Protein AF-A0A9E2GF64-F1 (afdb_monomer)

Radius of gyration: 17.97 Å; Cα contacts (8 Å, |Δi|>4): 82; chains: 1; bounding box: 42×32×41 Å

pLDDT: mean 90.98, std 5.89, range [68.94, 98.38]

Secondary structure (DSSP, 8-state):
-HHHHHHHHHTTHHHHHHHHHHHHHHHHHHHHHHHHHHTTT-----GGGSHHHHHHHHHS-HHHH---TT-SS--HHHHHHHHHTT--HHHHTPPP--HHHHSSHHHHHHHHHHHTT-SSHHHHHHTT---

Foldseek 3Di:
DVQLVCCVPPNPVSVLVVLVVVLVVVVVVVVVVCVVCVVVVHDDDDPCNDPVNSVVVSPPDVCCQAVHSVDQQGHNVVLVVCVVVPNPNCVSRDGDDDPCVVVVVLVVLQVQCVVVVHPGSVSCVVVVNDD

Sequence (131 aa):
DKTRLILHEQGRGGLDGLNGEIIDHAQAAEKTFTELATGLEIEKINPFMGAAFIDFAREIPTELKVIDEHDRVRKHILREAAIEIGVPEPAARRPKKAIQYSTKIDRVIKKMARAVKARDRGSYLKAGGRF

Mean predicted aligned error: 4.83 Å

Structure (mmCIF, N/CA/C/O backbone):
data_AF-A0A9E2GF64-F1
#
_entry.id   AF-A0A9E2GF64-F1
#
loop_
_atom_site.group_PDB
_atom_site.id
_atom_site.type_symbol
_atom_site.label_atom_id
_atom_site.label_alt_id
_atom_site.label_comp_id
_atom_site.label_asym_id
_atom_site.label_entity_id
_atom_site.label_seq_id
_atom_site.pdbx_PDB_ins_code
_atom_site.Cartn_x
_atom_site.Cartn_y
_atom_site.Cartn_z
_atom_site.occupancy
_atom_site.B_iso_or_equiv
_atom_site.auth_seq_id
_atom_site.auth_comp_id
_atom_site.auth_asym_id
_atom_site.auth_atom_id
_atom_site.pdbx_PDB_model_num
ATOM 1 N N . ASP A 1 1 ? 4.132 -12.524 5.244 1.00 75.06 1 ASP A N 1
ATOM 2 C CA . ASP A 1 1 ? 4.680 -11.287 4.638 1.00 75.06 1 ASP A CA 1
ATOM 3 C C . ASP A 1 1 ? 5.379 -10.497 5.755 1.00 75.06 1 ASP A C 1
ATOM 5 O O . ASP A 1 1 ? 5.374 -10.994 6.877 1.00 75.06 1 ASP A O 1
ATOM 9 N N . LYS A 1 2 ? 6.022 -9.345 5.481 1.00 81.38 2 LYS A N 1
ATOM 10 C CA . LYS A 1 2 ? 6.826 -8.596 6.484 1.00 81.38 2 LYS A CA 1
ATOM 11 C C . LYS A 1 2 ? 6.021 -8.282 7.760 1.00 81.38 2 LYS A C 1
ATOM 13 O O . LYS A 1 2 ? 6.535 -8.456 8.852 1.00 81.38 2 LYS A O 1
ATOM 18 N N . THR A 1 3 ? 4.740 -7.927 7.622 1.00 82.06 3 THR A N 1
ATOM 19 C CA . THR A 1 3 ? 3.821 -7.657 8.745 1.00 82.06 3 THR A CA 1
ATOM 20 C C . THR A 1 3 ? 3.649 -8.866 9.663 1.00 82.06 3 THR A C 1
ATOM 22 O O . THR A 1 3 ? 3.790 -8.737 10.871 1.00 82.06 3 THR A O 1
ATOM 25 N N . ARG A 1 4 ? 3.377 -10.052 9.105 1.00 82.81 4 ARG A N 1
ATOM 26 C CA . ARG A 1 4 ? 3.230 -11.272 9.912 1.00 82.81 4 ARG A CA 1
ATOM 27 C C . ARG A 1 4 ? 4.527 -11.704 10.592 1.00 82.81 4 ARG A C 1
ATOM 29 O O . ARG A 1 4 ? 4.476 -12.193 11.708 1.00 82.81 4 ARG A O 1
ATOM 36 N N . LEU A 1 5 ? 5.659 -11.549 9.901 1.00 84.69 5 LEU A N 1
ATOM 37 C CA . LEU A 1 5 ? 6.973 -11.878 10.457 1.00 84.69 5 LEU A CA 1
ATOM 38 C C . LEU A 1 5 ? 7.259 -11.008 11.686 1.00 84.69 5 LEU A C 1
ATOM 40 O O . LEU A 1 5 ? 7.593 -11.527 12.739 1.00 84.69 5 LEU A O 1
ATOM 44 N N . ILE A 1 6 ? 7.027 -9.700 11.564 1.00 85.44 6 ILE A N 1
ATOM 45 C CA . ILE A 1 6 ? 7.209 -8.746 12.662 1.00 85.44 6 ILE A CA 1
ATOM 46 C C . ILE A 1 6 ? 6.256 -9.041 13.818 1.00 85.44 6 ILE A C 1
ATOM 48 O O . ILE A 1 6 ? 6.685 -9.015 14.962 1.00 85.44 6 ILE A O 1
ATOM 52 N N . LEU A 1 7 ? 4.992 -9.366 13.537 1.00 85.06 7 LEU A N 1
ATOM 53 C CA . LEU A 1 7 ? 4.037 -9.690 14.596 1.00 85.06 7 LEU A CA 1
ATOM 54 C C . LEU A 1 7 ? 4.449 -10.946 15.385 1.00 85.06 7 LEU A C 1
ATOM 56 O O . LEU A 1 7 ? 4.297 -10.961 16.601 1.00 85.06 7 LEU A O 1
ATOM 60 N N . HIS A 1 8 ? 5.013 -11.949 14.709 1.00 86.56 8 HIS A N 1
ATOM 61 C CA . HIS A 1 8 ? 5.544 -13.158 15.342 1.00 86.56 8 HIS A CA 1
ATOM 62 C C . HIS A 1 8 ? 6.854 -12.895 16.114 1.00 86.56 8 HIS A C 1
ATOM 64 O O . HIS A 1 8 ? 7.032 -13.384 17.223 1.00 86.56 8 HIS A O 1
ATOM 70 N N . GLU A 1 9 ? 7.793 -12.130 15.546 1.00 88.38 9 GLU A N 1
ATOM 71 C CA . GLU A 1 9 ? 9.137 -11.930 16.121 1.00 88.38 9 GLU A CA 1
ATOM 72 C C . GLU A 1 9 ? 9.211 -10.818 17.177 1.00 88.38 9 GLU A C 1
ATOM 74 O O . GLU A 1 9 ? 9.992 -10.907 18.120 1.00 88.38 9 GLU A O 1
ATOM 79 N N . GLN A 1 10 ? 8.441 -9.746 16.999 1.00 84.88 10 GLN A N 1
ATOM 80 C CA . GLN A 1 10 ? 8.554 -8.491 17.757 1.00 84.88 10 GLN A CA 1
ATOM 81 C C . GLN A 1 10 ? 7.231 -8.087 18.419 1.00 84.88 10 GLN A C 1
ATOM 83 O O . GLN A 1 10 ? 7.139 -7.034 19.055 1.00 84.88 10 GLN A O 1
ATOM 88 N N . GLY A 1 11 ? 6.182 -8.897 18.256 1.00 83.06 11 GLY A N 1
ATOM 89 C CA . GLY A 1 11 ? 4.849 -8.571 18.735 1.00 83.06 11 GLY A CA 1
ATOM 90 C C . GLY A 1 11 ? 4.286 -7.306 18.083 1.00 83.06 11 GLY A C 1
ATOM 91 O O . GLY A 1 11 ? 4.669 -6.889 16.988 1.00 83.06 11 GLY A O 1
ATOM 92 N N . ARG A 1 12 ? 3.336 -6.676 18.775 1.00 78.19 12 ARG A N 1
ATOM 93 C CA . ARG A 1 12 ? 2.604 -5.512 18.255 1.00 78.19 12 ARG A CA 1
ATOM 94 C C . ARG A 1 12 ? 3.462 -4.246 18.191 1.00 78.19 12 ARG A C 1
ATOM 96 O O . ARG A 1 12 ? 3.340 -3.508 17.223 1.00 78.19 12 ARG A O 1
ATOM 103 N N . GLY A 1 13 ? 4.379 -4.042 19.142 1.00 77.25 13 GLY A N 1
ATOM 104 C CA . GLY A 1 13 ? 5.263 -2.867 19.163 1.00 77.25 13 GLY A CA 1
ATOM 105 C C . GLY A 1 13 ? 6.199 -2.773 17.949 1.00 77.25 13 GLY A C 1
ATOM 106 O O . GLY A 1 13 ? 6.503 -1.677 17.485 1.00 77.25 13 GLY A O 1
ATOM 107 N N . GLY A 1 14 ? 6.590 -3.908 17.354 1.00 79.75 14 GLY A N 1
ATOM 108 C CA . GLY A 1 14 ? 7.362 -3.916 16.105 1.00 79.75 14 GLY A CA 1
ATOM 109 C C . GLY A 1 14 ? 6.583 -3.394 14.888 1.00 79.75 14 GLY A C 1
ATOM 110 O O . GLY A 1 14 ? 7.179 -2.933 13.912 1.00 79.75 14 GLY A O 1
ATOM 111 N N . LEU A 1 15 ? 5.245 -3.432 14.926 1.00 78.69 15 LEU A N 1
ATOM 112 C CA . LEU A 1 15 ? 4.405 -2.928 13.835 1.00 78.69 15 LEU A CA 1
ATOM 113 C C . LEU A 1 15 ? 4.372 -1.397 13.782 1.00 78.69 15 LEU A C 1
ATOM 115 O O . LEU A 1 15 ? 4.229 -0.841 12.692 1.00 78.69 15 LEU A O 1
ATOM 119 N N . ASP A 1 16 ? 4.569 -0.720 14.912 1.00 75.31 16 ASP A N 1
ATOM 120 C CA . ASP A 1 16 ? 4.566 0.743 14.969 1.00 75.31 16 ASP A CA 1
ATOM 121 C C . ASP A 1 16 ? 5.806 1.333 14.287 1.00 75.31 16 ASP A C 1
ATOM 123 O O . ASP A 1 16 ? 5.684 2.245 13.468 1.00 75.31 16 ASP A O 1
ATOM 127 N N . GLY A 1 17 ? 6.985 0.740 14.510 1.00 73.81 17 GLY A N 1
ATOM 128 C CA . GLY A 1 17 ? 8.215 1.119 13.802 1.00 73.81 17 GLY A CA 1
ATOM 129 C C . GLY A 1 17 ? 8.126 0.887 12.288 1.00 73.81 17 GLY A C 1
ATOM 130 O O . GLY A 1 17 ? 8.566 1.717 11.493 1.00 73.81 17 GLY A O 1
ATOM 131 N N . LEU A 1 18 ? 7.467 -0.199 11.869 1.00 77.94 18 LEU A N 1
ATOM 132 C CA . LEU A 1 18 ? 7.225 -0.489 10.455 1.00 77.94 18 LEU A CA 1
ATOM 133 C C . LEU A 1 18 ? 6.320 0.558 9.782 1.00 77.94 18 LEU A C 1
ATOM 135 O O . LEU A 1 18 ? 6.484 0.829 8.590 1.00 77.94 18 LEU A O 1
ATOM 139 N N . ASN A 1 19 ? 5.356 1.131 10.510 1.00 78.94 19 ASN A N 1
ATOM 140 C CA . ASN A 1 19 ? 4.416 2.097 9.942 1.00 78.94 19 ASN A CA 1
ATOM 141 C C . ASN A 1 19 ? 5.134 3.352 9.426 1.00 78.94 19 ASN A C 1
ATOM 143 O O . ASN A 1 19 ? 4.770 3.836 8.357 1.00 78.94 19 ASN A O 1
ATOM 147 N N . GLY A 1 20 ? 6.169 3.835 10.124 1.00 80.25 20 GLY A N 1
ATOM 148 C CA . GLY A 1 20 ? 6.991 4.964 9.671 1.00 80.25 20 GLY A CA 1
ATOM 149 C C . GLY A 1 20 ? 7.658 4.686 8.323 1.00 80.25 20 GLY A C 1
ATOM 150 O O . GLY A 1 20 ? 7.368 5.364 7.341 1.00 80.25 20 GLY A O 1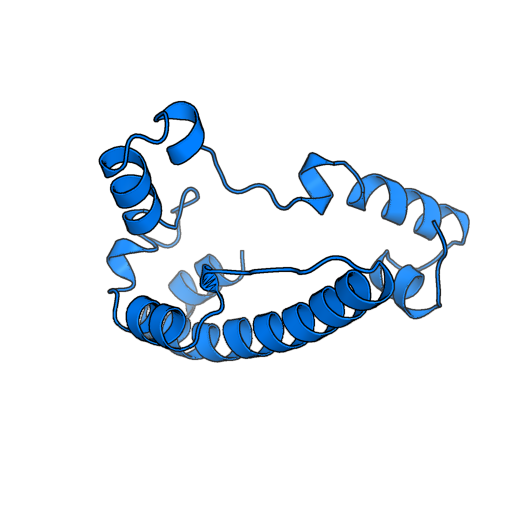
ATOM 151 N N . GLU A 1 21 ? 8.441 3.603 8.239 1.00 84.62 21 GLU A N 1
ATOM 152 C CA . GLU A 1 21 ? 9.126 3.197 6.999 1.00 84.62 21 GLU A CA 1
ATOM 153 C C . GLU A 1 21 ? 8.160 3.019 5.817 1.00 84.62 21 GLU A C 1
ATOM 155 O O . GLU A 1 21 ? 8.470 3.365 4.673 1.00 84.62 21 GLU A O 1
ATOM 160 N N . ILE A 1 22 ? 6.982 2.437 6.075 1.00 86.19 22 ILE A N 1
ATOM 161 C CA . ILE A 1 22 ? 5.960 2.220 5.047 1.00 86.19 22 ILE A CA 1
ATOM 162 C C . ILE A 1 22 ? 5.416 3.550 4.530 1.00 86.19 22 ILE A C 1
ATOM 164 O O . ILE A 1 22 ? 5.207 3.675 3.322 1.00 86.19 22 ILE A O 1
ATOM 168 N N . ILE A 1 23 ? 5.163 4.511 5.420 1.00 88.00 23 ILE A N 1
ATOM 169 C CA . ILE A 1 23 ? 4.635 5.829 5.056 1.00 88.00 23 ILE A CA 1
ATOM 170 C C . ILE A 1 23 ? 5.681 6.593 4.246 1.00 88.00 23 ILE A C 1
ATOM 172 O O . ILE A 1 23 ? 5.345 7.071 3.165 1.00 88.00 23 ILE A O 1
ATOM 176 N N . ASP A 1 24 ? 6.940 6.614 4.677 1.00 89.25 24 ASP A N 1
ATOM 177 C CA . ASP A 1 24 ? 8.015 7.312 3.962 1.00 89.25 24 ASP A CA 1
ATOM 178 C C . ASP A 1 24 ? 8.191 6.757 2.542 1.00 89.25 24 ASP A C 1
ATOM 180 O O . ASP A 1 24 ? 8.219 7.495 1.551 1.00 89.25 24 ASP A O 1
ATOM 184 N N . HIS A 1 25 ? 8.220 5.427 2.411 1.00 89.38 25 HIS A N 1
ATOM 185 C CA . HIS A 1 25 ? 8.284 4.777 1.105 1.00 89.38 25 HIS A CA 1
ATOM 186 C C . HIS A 1 25 ? 7.034 5.067 0.255 1.00 89.38 25 HIS A C 1
ATOM 188 O O . HIS A 1 25 ? 7.133 5.239 -0.963 1.00 89.38 25 HIS A O 1
ATOM 194 N N . ALA A 1 26 ? 5.845 5.100 0.863 1.00 90.38 26 ALA A N 1
ATOM 195 C CA . ALA A 1 26 ? 4.608 5.422 0.160 1.00 90.38 26 ALA A CA 1
ATOM 196 C C . ALA A 1 26 ? 4.596 6.872 -0.342 1.00 90.38 26 ALA A C 1
ATOM 198 O O . ALA A 1 26 ? 4.211 7.094 -1.486 1.00 90.38 26 ALA A O 1
ATOM 199 N N . GLN A 1 27 ? 5.071 7.832 0.454 1.00 90.81 27 GLN A N 1
ATOM 200 C CA . GLN A 1 27 ? 5.178 9.242 0.071 1.00 90.81 27 GLN A CA 1
ATOM 201 C C . GLN A 1 27 ? 6.188 9.458 -1.061 1.00 90.81 27 GLN A C 1
ATOM 203 O O . GLN A 1 27 ? 5.899 10.180 -2.016 1.00 90.81 27 GLN A O 1
ATOM 208 N N . ALA A 1 28 ? 7.340 8.784 -1.008 1.00 91.19 28 ALA A N 1
ATOM 209 C CA . ALA A 1 28 ? 8.312 8.825 -2.097 1.00 91.19 28 ALA A CA 1
ATOM 210 C C . ALA A 1 28 ? 7.710 8.296 -3.413 1.00 91.19 28 ALA A C 1
ATOM 212 O O . ALA A 1 28 ? 7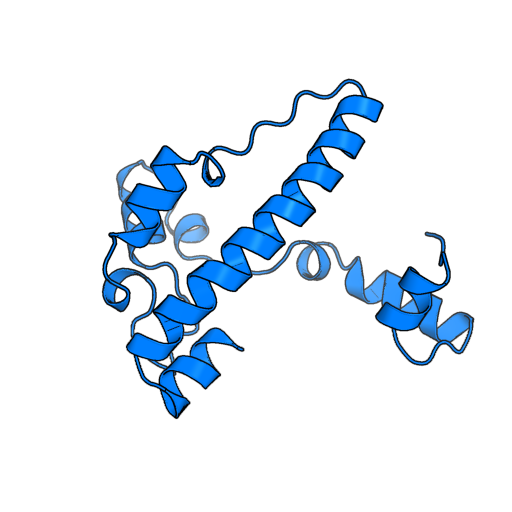.841 8.932 -4.458 1.00 91.19 28 ALA A O 1
ATOM 213 N N . ALA A 1 29 ? 6.993 7.167 -3.359 1.00 90.56 29 ALA A N 1
ATOM 214 C CA . ALA A 1 29 ? 6.310 6.613 -4.527 1.00 90.56 29 ALA A CA 1
ATOM 215 C C . ALA A 1 29 ? 5.173 7.522 -5.030 1.00 90.56 29 ALA A C 1
ATOM 217 O O . ALA A 1 29 ? 5.008 7.697 -6.237 1.00 90.56 29 ALA A O 1
ATOM 218 N N . GLU A 1 30 ? 4.406 8.117 -4.116 1.00 93.25 30 GLU A N 1
ATOM 219 C CA . GLU A 1 30 ? 3.318 9.049 -4.415 1.00 93.25 30 GLU A CA 1
ATOM 220 C C . GLU A 1 30 ? 3.821 10.261 -5.204 1.00 93.25 30 GLU A C 1
ATOM 222 O O . GLU A 1 30 ? 3.200 10.625 -6.202 1.00 93.25 30 GLU A O 1
ATOM 227 N N . LYS A 1 31 ? 4.976 10.825 -4.822 1.00 91.62 31 LYS A N 1
ATOM 228 C CA . LYS A 1 31 ? 5.626 11.917 -5.558 1.00 91.62 31 LYS A CA 1
ATOM 229 C C . LYS A 1 31 ? 5.908 11.522 -7.008 1.00 91.62 31 LYS A C 1
ATOM 231 O O . LYS A 1 31 ? 5.469 12.217 -7.920 1.00 91.62 31 LYS A O 1
ATOM 236 N N . THR A 1 32 ? 6.555 10.376 -7.227 1.00 92.62 32 THR A N 1
ATOM 237 C CA . THR A 1 32 ? 6.851 9.876 -8.579 1.00 92.62 32 THR A CA 1
ATOM 238 C C . THR A 1 32 ? 5.579 9.639 -9.399 1.00 92.62 32 THR A C 1
ATOM 240 O O . THR A 1 32 ? 5.532 9.973 -10.581 1.00 92.62 32 THR A O 1
ATOM 243 N N . PHE A 1 33 ? 4.522 9.079 -8.802 1.00 93.38 33 PHE A N 1
ATOM 244 C CA . PHE A 1 33 ? 3.260 8.861 -9.516 1.00 93.38 33 PHE A CA 1
ATOM 245 C C . PHE A 1 33 ? 2.533 10.159 -9.855 1.00 93.38 33 PHE A C 1
ATOM 247 O O . PHE A 1 33 ? 1.897 10.233 -10.904 1.00 93.38 33 PHE A O 1
ATOM 254 N N . THR A 1 34 ? 2.613 11.166 -8.989 1.00 94.75 34 THR A N 1
ATOM 255 C CA . THR A 1 34 ? 2.054 12.490 -9.266 1.00 94.75 34 THR A CA 1
ATOM 256 C C . THR A 1 34 ? 2.815 13.177 -10.395 1.00 94.75 34 THR A C 1
ATOM 258 O O . THR A 1 34 ? 2.174 13.639 -11.327 1.00 94.75 34 THR A O 1
ATOM 261 N N . GLU A 1 35 ? 4.151 13.153 -10.393 1.00 94.88 35 GLU A N 1
ATOM 262 C CA . GLU A 1 35 ? 4.967 13.693 -11.495 1.00 94.88 35 GLU A CA 1
ATOM 263 C C . GLU A 1 35 ? 4.612 13.042 -12.844 1.00 94.88 35 GLU A C 1
ATOM 265 O O . GLU A 1 35 ? 4.426 13.738 -13.843 1.00 94.88 35 GLU A O 1
ATOM 270 N N . LEU A 1 36 ? 4.441 11.714 -12.865 1.00 95.75 36 LEU A N 1
ATOM 271 C CA . LEU A 1 36 ? 3.993 10.982 -14.054 1.00 95.75 36 LEU A CA 1
ATOM 272 C C . LEU A 1 36 ? 2.588 11.399 -14.508 1.00 95.75 36 LEU A C 1
ATOM 274 O O . LEU A 1 36 ? 2.369 11.579 -15.702 1.00 95.75 36 LEU A O 1
ATOM 278 N N . ALA A 1 37 ? 1.638 11.541 -13.580 1.00 96.75 37 ALA A N 1
ATOM 279 C CA . ALA A 1 37 ? 0.273 11.954 -13.902 1.00 96.75 37 ALA A CA 1
ATOM 280 C C . ALA A 1 37 ? 0.227 13.392 -14.439 1.00 96.75 37 ALA A C 1
ATOM 282 O O . ALA A 1 37 ? -0.407 13.638 -15.461 1.00 96.75 37 ALA A O 1
ATOM 283 N N . THR A 1 38 ? 0.969 14.315 -13.820 1.00 96.06 38 THR A N 1
ATOM 284 C CA . THR A 1 38 ? 1.097 15.703 -14.281 1.00 96.06 38 THR A CA 1
ATOM 285 C C . THR A 1 38 ? 1.702 15.778 -15.679 1.00 96.06 38 THR A C 1
ATOM 287 O O . THR A 1 38 ? 1.205 16.529 -16.511 1.00 96.06 38 THR A O 1
ATOM 290 N N . GLY A 1 39 ? 2.719 14.961 -15.978 1.00 97.00 39 GLY A N 1
ATOM 291 C CA . GLY A 1 39 ? 3.286 14.861 -17.327 1.00 97.00 39 GLY A CA 1
ATOM 292 C C . GLY A 1 39 ? 2.308 14.334 -18.387 1.00 97.00 39 GLY A C 1
ATOM 293 O O . GLY A 1 39 ? 2.560 14.494 -19.576 1.00 97.00 39 GLY A O 1
ATOM 294 N N . LEU A 1 40 ? 1.199 13.723 -17.963 1.00 97.69 40 LEU A N 1
ATOM 295 C CA . LEU A 1 40 ? 0.093 13.273 -18.810 1.00 97.69 40 LEU A CA 1
ATOM 296 C C . LEU A 1 40 ? -1.126 14.209 -18.742 1.00 97.69 40 LEU A C 1
ATOM 298 O O . LEU A 1 40 ? -2.193 13.824 -19.207 1.00 97.69 40 LEU A O 1
ATOM 302 N N . GLU A 1 41 ? -0.987 15.397 -18.142 1.00 97.44 41 GLU A N 1
ATOM 303 C CA . GLU A 1 41 ? -2.076 16.365 -17.927 1.00 97.44 41 GLU A CA 1
ATOM 304 C C . GLU A 1 41 ? -3.249 15.795 -17.102 1.00 97.44 41 GLU A C 1
ATOM 306 O O . GLU A 1 41 ? -4.396 16.218 -17.225 1.00 97.44 41 GLU A O 1
ATOM 311 N N . ILE A 1 42 ? -2.961 14.826 -16.226 1.00 97.50 42 ILE A N 1
ATOM 312 C CA . ILE A 1 42 ? -3.936 14.197 -15.333 1.00 97.50 42 ILE A CA 1
ATOM 313 C C . ILE A 1 42 ? -3.728 14.704 -13.908 1.00 97.50 42 ILE A C 1
ATOM 315 O O . ILE A 1 42 ? -2.654 14.554 -13.319 1.00 97.50 42 ILE A O 1
ATOM 319 N N . GLU A 1 43 ? -4.797 15.221 -13.306 1.00 94.19 4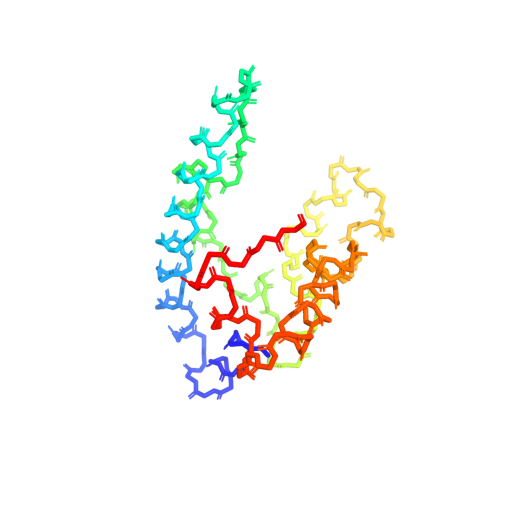3 GLU A N 1
ATOM 320 C CA . GLU A 1 43 ? -4.834 15.480 -11.871 1.00 94.19 43 GLU A CA 1
ATOM 321 C C . GLU A 1 43 ? -5.056 14.167 -11.105 1.00 94.19 43 GLU A C 1
ATOM 323 O O . GLU A 1 43 ? -6.078 13.492 -11.253 1.00 94.19 43 GLU A O 1
ATOM 328 N N . LYS A 1 44 ? -4.085 13.788 -10.269 1.00 93.75 44 LYS A N 1
ATOM 329 C CA . LYS A 1 44 ? -4.160 12.581 -9.441 1.00 93.75 44 LYS A CA 1
ATOM 330 C C . LYS A 1 44 ? -4.447 12.941 -7.989 1.00 93.75 44 LYS A C 1
ATOM 332 O O . LYS A 1 44 ? -3.601 13.521 -7.316 1.00 93.75 44 LYS A O 1
ATOM 337 N N . ILE A 1 45 ? -5.573 12.457 -7.474 1.00 92.50 45 ILE A N 1
ATOM 338 C CA . ILE A 1 45 ? -5.954 12.592 -6.064 1.00 92.50 45 ILE A CA 1
ATOM 339 C C . ILE A 1 45 ? -5.804 11.234 -5.368 1.00 92.50 45 ILE A C 1
ATOM 341 O O . ILE A 1 45 ? -6.296 10.217 -5.858 1.00 92.50 45 ILE A O 1
ATOM 345 N N . ASN A 1 46 ? -5.136 11.207 -4.212 1.00 93.56 46 ASN A N 1
ATOM 346 C CA . ASN A 1 46 ? -4.994 10.012 -3.377 1.00 93.56 46 ASN A CA 1
ATOM 347 C C . ASN A 1 46 ? -5.513 10.291 -1.954 1.00 93.56 46 ASN A C 1
ATOM 349 O O . ASN A 1 46 ? -4.740 10.715 -1.092 1.00 93.56 46 ASN A O 1
ATOM 353 N N . PRO A 1 47 ? -6.811 10.048 -1.683 1.00 92.88 47 PRO A N 1
ATOM 354 C CA . PRO A 1 47 ? -7.437 10.415 -0.409 1.00 92.88 47 PRO A CA 1
ATOM 355 C C . PRO A 1 47 ? -6.761 9.791 0.818 1.00 92.88 47 PRO A C 1
ATOM 357 O O . PRO A 1 47 ? -6.685 10.408 1.875 1.00 92.88 47 PRO A O 1
ATOM 360 N N . PHE A 1 48 ? -6.213 8.583 0.670 1.00 92.75 48 PHE A N 1
ATOM 361 C CA . PHE A 1 48 ? -5.569 7.855 1.763 1.00 92.75 48 PHE A CA 1
ATOM 362 C C . PHE A 1 48 ? -4.167 8.382 2.115 1.00 92.75 48 PHE A C 1
ATOM 364 O O . PHE A 1 48 ? -3.595 7.922 3.099 1.00 92.75 48 PHE A O 1
ATOM 371 N N . MET A 1 49 ? -3.596 9.294 1.315 1.00 92.31 49 MET A N 1
ATOM 372 C CA . MET A 1 49 ? -2.267 9.888 1.538 1.00 92.31 49 MET A CA 1
ATOM 373 C C . MET A 1 49 ? -2.320 11.302 2.132 1.00 92.31 49 MET A C 1
ATOM 375 O O . MET A 1 49 ? -1.275 11.918 2.333 1.00 92.31 49 MET A O 1
ATOM 379 N N . GLY A 1 50 ? -3.510 11.825 2.443 1.00 92.81 50 GLY A N 1
ATOM 380 C CA . GLY A 1 50 ? -3.634 13.095 3.158 1.00 92.81 50 GLY A CA 1
ATOM 381 C C . GLY A 1 50 ? -3.064 12.996 4.576 1.00 92.81 50 GLY A C 1
ATOM 382 O O . GLY A 1 50 ? -3.330 12.019 5.272 1.00 92.81 50 GLY A O 1
ATOM 383 N N . ALA A 1 51 ? -2.323 14.016 5.024 1.00 92.06 51 ALA A N 1
ATOM 384 C CA . ALA A 1 51 ? -1.677 14.027 6.343 1.00 92.06 51 ALA A CA 1
ATOM 385 C C . ALA A 1 51 ? -2.669 13.749 7.486 1.00 92.06 51 ALA A C 1
ATOM 387 O O . ALA A 1 51 ? -2.455 12.832 8.270 1.00 92.06 51 ALA A O 1
ATOM 388 N N . ALA A 1 52 ? -3.817 14.437 7.489 1.00 94.94 52 ALA A N 1
ATOM 389 C CA . ALA A 1 52 ? -4.869 14.227 8.485 1.00 94.94 52 ALA A CA 1
ATOM 390 C C . ALA A 1 52 ? -5.398 12.781 8.503 1.00 94.94 52 ALA A C 1
ATOM 392 O O . ALA A 1 52 ? -5.653 12.223 9.567 1.00 94.94 52 ALA A O 1
ATOM 393 N N . PHE A 1 53 ? -5.536 12.150 7.331 1.00 94.44 53 PHE A N 1
ATOM 394 C CA . PHE A 1 53 ? -5.955 10.753 7.256 1.00 94.44 53 PHE A CA 1
ATOM 395 C C . PHE A 1 53 ? -4.856 9.808 7.751 1.00 94.44 53 PHE A C 1
ATOM 3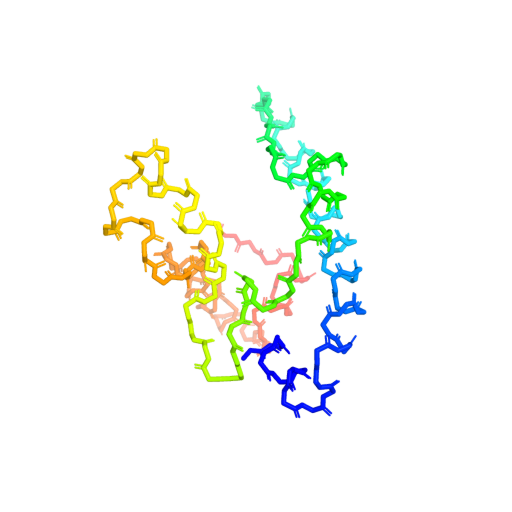97 O O . PHE A 1 53 ? -5.159 8.830 8.427 1.00 94.44 53 PHE A O 1
ATOM 404 N N . ILE A 1 54 ? -3.591 10.079 7.420 1.00 92.75 54 ILE A N 1
ATOM 405 C CA . ILE A 1 54 ? -2.452 9.286 7.892 1.00 92.75 54 ILE A CA 1
ATOM 406 C C . ILE A 1 54 ? -2.373 9.329 9.420 1.00 92.75 54 ILE A C 1
ATOM 408 O O . ILE A 1 54 ? -2.204 8.278 10.037 1.00 92.75 54 ILE A O 1
ATOM 412 N N . ASP A 1 55 ? -2.527 10.507 10.020 1.00 93.19 55 ASP A N 1
ATOM 413 C CA . ASP A 1 55 ? -2.471 10.679 11.472 1.00 93.19 55 ASP A CA 1
ATOM 414 C C . ASP A 1 55 ? -3.637 9.963 12.158 1.00 93.19 55 ASP A C 1
ATOM 416 O O . ASP A 1 55 ? -3.408 9.114 13.018 1.00 93.19 55 ASP A O 1
ATOM 420 N N . PHE A 1 56 ? -4.864 10.147 11.662 1.00 94.56 56 PHE A N 1
ATOM 421 C CA . PHE A 1 56 ? -6.015 9.358 12.109 1.00 94.56 56 PHE A CA 1
ATOM 422 C C . PHE A 1 56 ? -5.770 7.845 11.974 1.00 94.56 56 PHE A C 1
ATOM 424 O O . PHE A 1 56 ? -6.006 7.063 12.895 1.00 94.56 56 PHE A O 1
ATOM 431 N N . ALA A 1 57 ? -5.251 7.398 10.829 1.00 92.25 57 ALA A N 1
ATOM 432 C CA . ALA A 1 57 ? -4.994 5.987 10.586 1.00 92.25 57 ALA A CA 1
ATOM 433 C C . ALA A 1 57 ? -3.909 5.419 11.512 1.00 92.25 57 ALA A C 1
ATOM 435 O O . ALA A 1 57 ? -3.933 4.214 11.769 1.00 92.25 57 ALA A O 1
ATOM 436 N N . ARG A 1 58 ? -2.968 6.233 12.013 1.00 89.19 58 ARG A N 1
ATOM 437 C CA . ARG A 1 58 ? -1.966 5.824 13.013 1.00 89.19 58 ARG A CA 1
ATOM 438 C C . ARG A 1 58 ? -2.598 5.580 14.379 1.00 89.19 58 ARG A C 1
ATOM 440 O O . ARG A 1 58 ? -2.241 4.590 15.007 1.00 89.19 58 ARG A O 1
ATOM 447 N N . GLU A 1 59 ? -3.562 6.402 14.780 1.00 91.75 59 GLU A N 1
ATOM 448 C CA . GLU A 1 59 ? -4.256 6.296 16.073 1.00 91.75 59 GLU A CA 1
ATOM 449 C C . GLU A 1 59 ? -5.131 5.040 16.195 1.00 91.75 59 GLU A C 1
ATOM 451 O O . GLU A 1 59 ? -5.367 4.547 17.296 1.00 91.75 59 GLU A O 1
ATOM 456 N N . ILE A 1 60 ? -5.593 4.482 15.071 1.00 92.12 60 ILE A N 1
ATOM 457 C CA . ILE A 1 60 ? -6.395 3.252 15.074 1.00 92.12 60 ILE A CA 1
ATOM 458 C C . ILE A 1 60 ? -5.583 2.081 15.673 1.00 92.12 60 ILE A C 1
ATOM 460 O O . ILE A 1 60 ? -4.536 1.731 15.109 1.00 92.12 60 ILE A O 1
ATOM 464 N N . PRO A 1 61 ? -6.097 1.388 16.710 1.00 90.69 61 PRO A N 1
ATOM 465 C CA . PRO A 1 61 ? -5.442 0.225 17.304 1.00 90.69 61 PRO A CA 1
ATOM 466 C C . PRO A 1 61 ? -5.098 -0.867 16.285 1.00 90.69 61 PRO A C 1
ATOM 468 O O . PRO A 1 61 ? -5.875 -1.190 15.377 1.00 90.69 61 PRO A O 1
ATOM 471 N N . THR A 1 62 ? -3.916 -1.462 16.428 1.00 88.31 62 THR A N 1
ATOM 472 C CA . THR A 1 62 ? -3.397 -2.447 15.471 1.00 88.31 62 THR A CA 1
ATOM 473 C C . THR A 1 62 ? -4.233 -3.731 15.441 1.00 88.31 62 THR A C 1
ATOM 475 O O . THR A 1 62 ? -4.382 -4.323 14.375 1.00 88.31 62 THR A O 1
ATOM 478 N N . GLU A 1 63 ? -4.867 -4.105 16.554 1.00 89.12 63 GLU A N 1
ATOM 479 C CA . GLU A 1 63 ? -5.835 -5.207 16.712 1.00 89.12 63 GLU A CA 1
ATOM 480 C C . GLU A 1 63 ? -6.996 -5.096 15.719 1.00 89.12 63 GLU A C 1
ATOM 482 O O . GLU A 1 63 ? -7.482 -6.100 15.203 1.00 89.12 63 GLU A O 1
ATOM 487 N N . LEU A 1 64 ? -7.417 -3.865 15.414 1.00 93.25 64 LEU A N 1
ATOM 488 C CA . LEU A 1 64 ? -8.506 -3.592 14.480 1.00 93.25 64 LEU A CA 1
ATOM 489 C C . LEU A 1 64 ? -8.039 -3.655 13.017 1.00 93.25 64 LEU A C 1
ATOM 491 O O . LEU A 1 64 ? -8.845 -3.761 12.091 1.00 93.25 64 LEU A O 1
ATOM 495 N N . LYS A 1 65 ? -6.726 -3.593 12.775 1.00 91.81 65 LYS A N 1
ATOM 496 C CA . LYS A 1 65 ? -6.118 -3.684 11.440 1.00 91.81 65 LYS A CA 1
ATOM 497 C C . LYS A 1 65 ? -5.680 -5.111 11.122 1.00 91.81 65 LYS A C 1
ATOM 499 O O . LYS A 1 65 ? -5.834 -5.544 9.980 1.00 91.81 65 LYS A O 1
ATOM 504 N N . VAL A 1 66 ? -5.105 -5.818 12.088 1.00 90.81 66 VAL A N 1
ATOM 505 C CA . VAL A 1 66 ? -4.533 -7.163 11.960 1.00 90.81 66 VAL A CA 1
ATOM 506 C C . VAL A 1 66 ? -4.848 -7.937 13.238 1.00 90.81 66 VAL A C 1
ATOM 508 O O . VAL A 1 66 ? -4.520 -7.477 14.331 1.00 90.81 66 VAL A O 1
ATOM 511 N N . ILE A 1 67 ? -5.469 -9.108 13.091 1.00 90.19 67 ILE A N 1
ATOM 512 C CA . ILE A 1 67 ? -5.905 -9.918 14.240 1.00 90.19 67 ILE A CA 1
ATOM 513 C C . ILE A 1 67 ? -4.696 -10.586 14.902 1.00 90.19 67 ILE A C 1
ATOM 515 O O . ILE A 1 67 ? -4.410 -10.344 16.075 1.00 90.19 67 ILE A O 1
ATOM 519 N N . ASP A 1 68 ? -3.968 -11.388 14.125 1.00 88.12 68 ASP A N 1
ATOM 520 C CA . ASP A 1 68 ? -2.827 -12.182 14.572 1.00 88.12 68 ASP A CA 1
ATOM 521 C C . ASP A 1 68 ? -1.848 -12.469 13.414 1.00 88.12 68 ASP A C 1
ATOM 523 O O . ASP A 1 68 ? -2.003 -12.012 12.278 1.00 88.12 68 ASP A O 1
ATOM 527 N N . GLU A 1 69 ? -0.797 -13.231 13.702 1.00 86.50 69 GLU A N 1
ATOM 528 C CA . GLU A 1 69 ? 0.238 -13.643 12.748 1.00 86.50 69 GLU A CA 1
ATOM 529 C C . GLU A 1 69 ? -0.244 -14.617 11.655 1.00 86.50 69 GLU A C 1
ATOM 531 O O . GLU A 1 69 ? 0.442 -14.830 10.644 1.00 86.50 69 GLU A O 1
ATOM 536 N N . HIS A 1 70 ? -1.417 -15.219 11.827 1.00 88.81 70 HIS A N 1
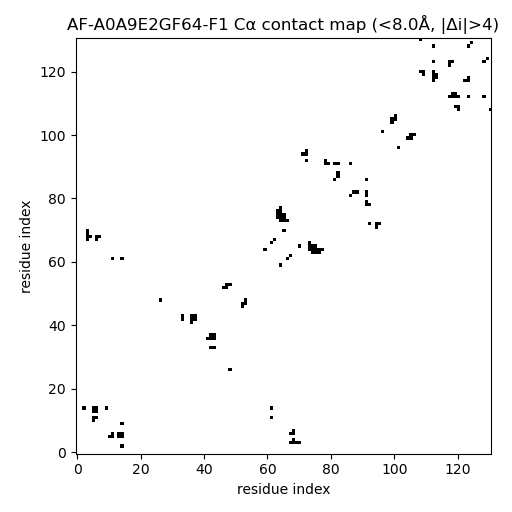ATOM 537 C CA . HIS A 1 70 ? -2.057 -16.117 10.874 1.00 88.81 70 HIS A CA 1
ATOM 538 C C . HIS A 1 70 ? -3.084 -15.393 9.990 1.00 88.81 70 HIS A C 1
ATOM 540 O O . HIS A 1 70 ? -3.441 -15.924 8.931 1.00 88.81 70 HIS A O 1
ATOM 546 N N . ASP A 1 71 ? -3.464 -14.159 10.331 1.00 88.69 71 ASP A N 1
ATOM 547 C CA . ASP A 1 71 ? -4.393 -13.311 9.587 1.00 88.69 71 ASP A CA 1
ATOM 548 C C . ASP A 1 71 ? -3.916 -13.033 8.150 1.00 88.69 71 ASP A C 1
ATOM 550 O O . ASP A 1 71 ? -2.946 -12.315 7.873 1.00 88.69 71 ASP A O 1
ATOM 554 N N . ARG A 1 72 ? -4.643 -13.609 7.187 1.00 85.81 72 ARG A N 1
ATOM 555 C CA . ARG A 1 72 ? -4.408 -13.416 5.746 1.00 85.81 72 ARG A CA 1
ATOM 556 C C . ARG A 1 72 ? -5.281 -12.322 5.134 1.00 85.81 72 ARG A C 1
ATOM 558 O O . ARG A 1 72 ? -5.020 -11.918 3.999 1.00 85.81 72 ARG A O 1
ATOM 565 N N . VAL A 1 73 ? -6.316 -11.869 5.837 1.00 87.56 73 VAL A N 1
ATOM 566 C CA . VAL A 1 73 ? -7.314 -10.927 5.320 1.00 87.56 73 VAL A CA 1
ATOM 567 C C . VAL A 1 73 ? -6.829 -9.498 5.528 1.00 87.56 73 VAL A C 1
ATOM 569 O O . VAL A 1 73 ? -6.759 -8.750 4.540 1.00 87.56 73 VAL A O 1
ATOM 572 N N . ARG A 1 74 ? -6.427 -9.166 6.766 1.00 90.19 74 ARG A N 1
ATOM 573 C CA . ARG A 1 74 ? -5.981 -7.842 7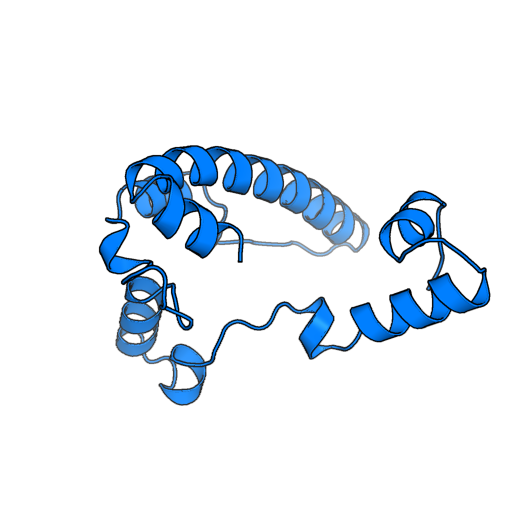.235 1.00 90.19 74 ARG A CA 1
ATOM 574 C C . ARG A 1 74 ? -6.959 -6.703 6.902 1.00 90.19 74 ARG A C 1
ATOM 576 O O . ARG A 1 74 ? -7.900 -6.853 6.122 1.00 90.19 74 ARG A O 1
ATOM 583 N N . LYS A 1 75 ? -6.673 -5.509 7.420 1.00 93.25 75 LYS A N 1
ATOM 584 C CA . LYS A 1 75 ? -7.453 -4.276 7.224 1.00 93.25 75 LYS A CA 1
ATOM 585 C C . LYS A 1 75 ? -8.901 -4.395 7.716 1.00 93.25 75 LYS A C 1
ATOM 587 O O . LYS A 1 75 ? -9.781 -3.829 7.078 1.00 93.25 75 LYS A O 1
ATOM 592 N N . HIS A 1 76 ? -9.150 -5.140 8.792 1.00 95.44 76 HIS A N 1
ATOM 593 C CA . HIS A 1 76 ? -10.512 -5.478 9.232 1.00 95.44 76 HIS A CA 1
ATOM 594 C C . HIS A 1 76 ? -11.392 -4.245 9.415 1.00 95.44 76 HIS A C 1
ATOM 596 O O . HIS A 1 76 ? -12.404 -4.136 8.736 1.00 95.44 76 HIS A O 1
ATOM 602 N N . ILE A 1 77 ? -10.939 -3.250 10.177 1.00 96.25 77 ILE A N 1
ATOM 603 C CA . ILE A 1 77 ? -11.696 -2.009 10.396 1.00 96.25 77 ILE A CA 1
ATOM 604 C C . ILE A 1 77 ? -12.029 -1.246 9.110 1.00 96.25 77 ILE A C 1
ATOM 606 O O . ILE A 1 77 ? -13.128 -0.728 8.965 1.00 96.25 77 ILE A O 1
ATOM 610 N N . LEU A 1 78 ? -11.119 -1.231 8.130 1.00 96.50 78 LEU A N 1
ATOM 611 C CA . LEU A 1 78 ? -11.380 -0.600 6.834 1.00 96.50 78 LEU A CA 1
ATOM 612 C C . LEU A 1 78 ? -12.453 -1.363 6.044 1.00 96.50 78 LEU A C 1
ATOM 614 O O . LEU A 1 78 ? -13.192 -0.758 5.275 1.00 96.50 78 LEU A O 1
ATOM 618 N N . ARG A 1 79 ? -12.516 -2.691 6.193 1.00 97.44 79 ARG A N 1
ATOM 619 C CA . ARG A 1 79 ? -13.515 -3.530 5.518 1.00 97.44 79 ARG A CA 1
ATOM 620 C C . ARG A 1 79 ? -14.889 -3.365 6.146 1.00 97.44 79 ARG A C 1
ATOM 622 O O . ARG A 1 79 ? -15.849 -3.245 5.398 1.00 97.44 79 ARG A O 1
ATOM 629 N N . GLU A 1 80 ? -14.964 -3.319 7.472 1.00 97.44 80 GLU A N 1
ATOM 630 C CA . GLU A 1 80 ? -16.225 -3.072 8.176 1.00 97.44 80 GLU A CA 1
ATOM 631 C C . GLU A 1 80 ? -16.758 -1.669 7.849 1.00 97.44 80 GLU A C 1
ATOM 633 O O . GLU A 1 80 ? -17.896 -1.549 7.404 1.00 97.44 80 GLU A O 1
ATOM 638 N N . ALA A 1 81 ? -15.902 -0.638 7.881 1.00 97.44 81 ALA A N 1
ATOM 639 C CA . ALA A 1 81 ? -16.276 0.708 7.438 1.00 97.44 81 ALA A CA 1
ATOM 640 C C . ALA A 1 81 ? -16.749 0.738 5.971 1.00 97.44 81 ALA A C 1
ATOM 642 O O . ALA A 1 81 ? -17.699 1.438 5.639 1.00 97.44 81 ALA A O 1
ATOM 643 N N . ALA A 1 82 ? -16.121 -0.039 5.078 1.00 97.75 82 ALA A N 1
ATOM 644 C CA . ALA A 1 82 ? -16.553 -0.139 3.684 1.00 97.75 82 ALA A CA 1
ATOM 645 C C . ALA A 1 82 ? -17.954 -0.766 3.546 1.00 97.75 82 ALA A C 1
ATOM 647 O O . ALA A 1 82 ? -18.748 -0.310 2.726 1.00 97.75 82 ALA A O 1
ATOM 648 N N . ILE A 1 83 ? -18.260 -1.801 4.331 1.00 98.19 83 ILE A N 1
ATOM 649 C CA . ILE A 1 83 ? -19.584 -2.443 4.338 1.00 98.19 83 ILE A CA 1
ATOM 650 C C . ILE A 1 83 ? -20.638 -1.465 4.864 1.00 98.19 83 ILE A C 1
ATOM 652 O O . ILE A 1 83 ? -21.700 -1.340 4.258 1.00 98.19 83 ILE A O 1
ATOM 656 N N . GLU A 1 84 ? -20.323 -0.733 5.933 1.00 98.38 84 GLU A N 1
ATOM 657 C CA . GLU A 1 84 ? -21.218 0.253 6.546 1.00 98.38 84 GLU A CA 1
ATOM 658 C C . GLU A 1 84 ? -21.618 1.372 5.571 1.00 98.38 84 GLU A C 1
ATOM 660 O O . GLU A 1 84 ? -22.784 1.757 5.517 1.00 98.38 84 GLU A O 1
ATOM 665 N N . ILE A 1 85 ? -20.692 1.827 4.718 1.00 97.88 85 ILE A N 1
ATOM 666 C CA . ILE A 1 85 ? -20.981 2.827 3.672 1.00 97.88 85 ILE A CA 1
ATOM 667 C C . ILE A 1 85 ? -21.606 2.231 2.394 1.00 97.88 85 ILE A C 1
ATOM 669 O O . ILE A 1 85 ? -21.749 2.933 1.392 1.00 97.88 85 ILE A O 1
ATOM 673 N N . GLY A 1 86 ? -21.959 0.940 2.393 1.00 98.19 86 GLY A N 1
ATOM 674 C CA . GLY A 1 86 ? -22.681 0.283 1.301 1.00 98.19 86 GLY A CA 1
ATOM 675 C C . GLY A 1 86 ? -21.817 -0.369 0.215 1.00 98.19 86 GLY A C 1
ATOM 676 O O . GLY A 1 86 ? -22.338 -0.714 -0.849 1.00 98.19 86 GLY A O 1
ATOM 677 N N . VAL A 1 87 ? -20.512 -0.578 0.434 1.00 98.00 87 VAL A N 1
ATOM 678 C CA . VAL A 1 87 ? -19.694 -1.373 -0.502 1.00 98.00 87 VAL A CA 1
ATOM 679 C C . VAL A 1 87 ? -20.169 -2.832 -0.468 1.00 98.00 87 VAL A C 1
ATOM 681 O O . VAL A 1 87 ? -20.229 -3.419 0.613 1.00 98.00 87 VAL A O 1
ATOM 684 N N . PRO A 1 88 ? -20.434 -3.474 -1.626 1.00 98.06 88 PRO A N 1
ATOM 685 C CA . PRO A 1 88 ? -20.854 -4.869 -1.659 1.00 98.06 88 PRO A CA 1
ATOM 686 C C . PRO A 1 88 ? -19.880 -5.779 -0.910 1.00 98.06 88 PRO A C 1
ATOM 688 O O . PRO A 1 88 ? -18.672 -5.769 -1.172 1.00 98.06 88 PRO A O 1
ATOM 691 N N . GLU A 1 89 ? -20.407 -6.619 -0.024 1.00 96.31 89 GLU A N 1
ATOM 692 C CA . GLU A 1 89 ? -19.609 -7.499 0.831 1.00 96.31 89 GLU A CA 1
ATOM 693 C C . GLU A 1 89 ? -18.592 -8.372 0.061 1.00 96.31 89 GLU A C 1
ATOM 695 O O . GLU A 1 89 ? -17.435 -8.448 0.492 1.00 96.31 89 GLU A O 1
ATOM 700 N N . PRO A 1 90 ? -18.910 -8.943 -1.126 1.00 96.25 90 PRO A N 1
ATOM 701 C CA . PRO A 1 90 ? -17.925 -9.685 -1.919 1.00 96.25 90 PRO A CA 1
ATOM 702 C C . PRO A 1 90 ? -16.711 -8.847 -2.350 1.00 96.25 90 PRO A C 1
ATOM 704 O O . PRO A 1 90 ? -15.610 -9.382 -2.513 1.00 96.25 90 PRO A O 1
ATOM 707 N N . ALA A 1 91 ? -16.888 -7.536 -2.541 1.00 94.81 91 ALA A N 1
ATOM 708 C CA . ALA A 1 91 ? -15.804 -6.609 -2.849 1.00 94.81 91 ALA A CA 1
ATOM 709 C C . ALA A 1 91 ? -15.054 -6.200 -1.573 1.00 94.81 91 ALA A C 1
ATOM 711 O O . ALA A 1 91 ? -13.823 -6.297 -1.533 1.00 94.81 91 ALA A O 1
ATOM 712 N N . ALA A 1 92 ? -15.784 -5.822 -0.518 1.00 95.81 92 ALA A N 1
ATOM 713 C CA . ALA A 1 92 ? -15.216 -5.390 0.757 1.00 95.81 92 ALA A CA 1
ATOM 714 C C . ALA A 1 92 ? -14.385 -6.487 1.441 1.00 95.81 92 ALA A C 1
ATOM 716 O O . ALA A 1 92 ? -13.313 -6.201 1.976 1.00 95.81 92 ALA A O 1
ATOM 717 N N . ARG A 1 93 ? -14.800 -7.759 1.372 1.00 93.50 93 ARG A N 1
ATOM 718 C CA . ARG A 1 93 ? -14.084 -8.900 1.980 1.00 93.50 93 ARG A CA 1
ATOM 719 C C . ARG A 1 93 ? -13.041 -9.551 1.065 1.00 93.50 93 ARG A C 1
ATOM 721 O O . ARG A 1 93 ? -12.336 -10.470 1.481 1.00 93.50 93 ARG A O 1
ATOM 728 N N . ARG A 1 94 ? -12.858 -9.060 -0.168 1.00 92.06 94 ARG A N 1
ATOM 729 C CA . ARG A 1 94 ? -11.906 -9.646 -1.125 1.00 92.06 94 ARG A CA 1
ATOM 730 C C . ARG A 1 94 ? -10.461 -9.611 -0.587 1.00 92.06 94 ARG A C 1
ATOM 732 O O . ARG A 1 94 ? -9.996 -8.554 -0.137 1.00 92.06 94 ARG A O 1
ATOM 739 N N . PRO A 1 95 ? -9.691 -10.713 -0.676 1.00 89.94 95 PRO A N 1
ATOM 740 C CA . PRO A 1 95 ? -8.278 -10.708 -0.301 1.00 89.94 95 PRO A CA 1
ATOM 741 C C . PRO A 1 95 ? -7.471 -9.677 -1.099 1.00 89.94 95 PRO A C 1
ATOM 743 O O . PRO A 1 95 ? -7.667 -9.513 -2.309 1.00 89.94 95 PRO A O 1
ATOM 746 N N . LYS A 1 96 ? -6.523 -8.992 -0.441 1.00 88.44 96 LYS A N 1
ATOM 747 C CA . LYS A 1 96 ? -5.654 -8.022 -1.121 1.00 88.44 96 LYS A CA 1
ATOM 748 C C . LYS A 1 96 ? -4.829 -8.734 -2.193 1.00 88.44 96 LYS A C 1
ATOM 750 O O . LYS A 1 96 ? -4.040 -9.626 -1.897 1.00 88.44 96 LYS A O 1
ATOM 755 N N . LYS A 1 97 ? -4.913 -8.239 -3.427 1.00 88.88 97 LYS A N 1
ATOM 756 C CA . LYS A 1 97 ? -4.016 -8.612 -4.524 1.00 88.88 97 LYS A CA 1
ATOM 757 C C . LYS A 1 97 ? -3.430 -7.344 -5.127 1.00 88.88 97 LYS A C 1
ATOM 759 O O . LYS A 1 97 ? -4.173 -6.462 -5.538 1.00 88.88 97 LYS A O 1
ATOM 764 N N . ALA A 1 98 ? -2.105 -7.218 -5.107 1.00 89.56 98 ALA A N 1
ATOM 765 C CA . ALA A 1 98 ? -1.442 -6.040 -5.660 1.00 89.56 98 ALA A CA 1
ATOM 766 C C . ALA A 1 98 ? -1.597 -5.998 -7.191 1.00 89.56 98 ALA A C 1
ATOM 768 O O . ALA A 1 98 ? -1.631 -7.056 -7.832 1.00 89.56 98 ALA A O 1
ATOM 769 N N . ILE A 1 99 ? -1.698 -4.789 -7.754 1.00 91.75 99 ILE A N 1
ATOM 770 C CA . ILE A 1 99 ? -2.068 -4.567 -9.158 1.00 91.75 99 ILE A CA 1
ATOM 771 C C . ILE A 1 99 ? -1.142 -5.312 -10.121 1.00 91.75 99 ILE A C 1
ATOM 773 O O . ILE A 1 99 ? -1.611 -5.999 -11.020 1.00 91.75 99 ILE A O 1
ATOM 777 N N . GLN A 1 100 ? 0.165 -5.318 -9.852 1.00 91.00 100 GLN A N 1
ATOM 778 C CA . GLN A 1 100 ? 1.167 -5.983 -10.684 1.00 91.00 100 GLN A CA 1
ATOM 779 C C . GLN A 1 100 ? 0.953 -7.499 -10.814 1.00 91.00 100 GLN A C 1
ATOM 781 O O . GLN A 1 100 ? 1.396 -8.112 -11.787 1.00 91.00 100 GLN A O 1
ATOM 786 N N . TYR A 1 101 ? 0.276 -8.117 -9.840 1.00 92.75 101 TYR A N 1
ATOM 787 C CA . TYR A 1 101 ? -0.054 -9.540 -9.862 1.00 92.75 101 TYR A CA 1
ATOM 788 C C . TYR A 1 101 ? -1.433 -9.807 -10.461 1.00 92.75 101 TYR A C 1
ATOM 790 O O . TYR A 1 101 ? -1.623 -10.846 -11.094 1.00 92.75 101 TYR A O 1
ATOM 798 N N . SER A 1 102 ? -2.414 -8.921 -10.255 1.00 91.81 102 SER A N 1
ATOM 799 C CA . SER A 1 102 ? -3.744 -9.079 -10.859 1.00 91.81 102 SER A CA 1
ATOM 800 C C . SER A 1 102 ? -3.713 -8.835 -12.367 1.00 91.81 102 SER A C 1
ATOM 802 O O . SER A 1 102 ? -4.317 -9.613 -13.100 1.00 91.81 102 SER A O 1
ATOM 804 N N . THR A 1 103 ? -2.945 -7.849 -12.834 1.00 95.06 103 THR A N 1
ATOM 805 C CA . THR A 1 103 ? -2.788 -7.511 -14.262 1.00 95.06 103 THR A CA 1
ATOM 806 C C . THR A 1 103 ? -1.756 -8.374 -14.985 1.00 95.06 103 THR A C 1
ATOM 808 O O . THR A 1 103 ? -1.592 -8.262 -16.194 1.00 95.06 103 THR A O 1
ATOM 811 N N . LYS A 1 104 ? -1.047 -9.253 -14.263 1.00 94.12 104 LYS A N 1
ATOM 812 C CA . LYS A 1 104 ? 0.057 -10.086 -14.774 1.00 94.12 104 LYS A CA 1
ATOM 813 C C . LYS A 1 104 ? 1.282 -9.291 -15.264 1.00 94.12 104 LYS A C 1
ATOM 815 O O . LYS A 1 104 ? 2.185 -9.913 -15.821 1.00 94.12 104 LYS A O 1
ATOM 820 N N . ILE A 1 105 ? 1.384 -7.987 -14.988 1.00 94.06 105 ILE A N 1
ATOM 821 C CA . ILE A 1 105 ? 2.577 -7.174 -15.304 1.00 94.06 105 ILE A CA 1
ATOM 822 C C . ILE A 1 105 ? 3.851 -7.816 -14.733 1.00 94.06 105 ILE A C 1
ATOM 824 O O . ILE A 1 105 ? 4.842 -7.959 -15.442 1.00 94.06 105 ILE A O 1
ATOM 828 N N . ASP 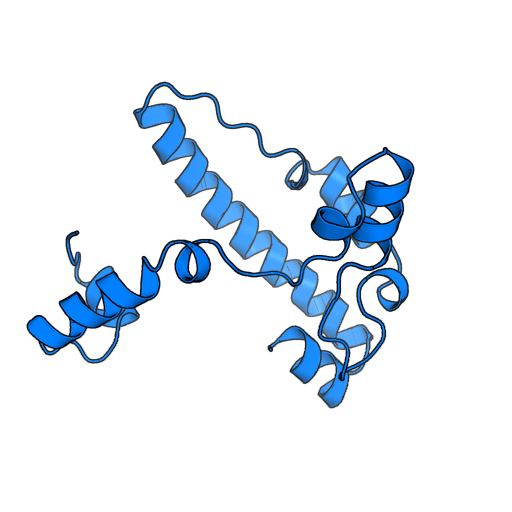A 1 106 ? 3.814 -8.317 -13.493 1.00 94.12 106 ASP A N 1
ATOM 829 C CA . ASP A 1 106 ? 4.963 -9.006 -12.884 1.00 94.12 106 ASP A CA 1
ATOM 830 C C . ASP A 1 106 ? 5.441 -10.215 -13.709 1.00 94.12 106 ASP A C 1
ATOM 832 O O . ASP A 1 106 ? 6.640 -10.454 -13.855 1.00 94.12 106 ASP A O 1
ATOM 836 N N . ARG A 1 107 ? 4.501 -10.977 -14.283 1.00 94.75 107 ARG A N 1
ATOM 837 C CA . ARG A 1 107 ? 4.814 -12.136 -15.130 1.00 94.75 107 ARG A CA 1
ATOM 838 C C . ARG A 1 107 ? 5.531 -11.697 -16.403 1.00 94.75 107 ARG A C 1
ATOM 840 O O . ARG A 1 107 ? 6.481 -12.354 -16.822 1.00 94.75 107 ARG A O 1
ATOM 847 N N . VAL A 1 108 ? 5.064 -10.605 -16.999 1.00 95.12 108 VAL A N 1
ATOM 848 C CA . VAL A 1 108 ? 5.610 -10.046 -18.235 1.00 95.12 108 VAL A CA 1
ATOM 849 C C . VAL A 1 108 ? 7.034 -9.527 -18.003 1.00 95.12 108 VAL A C 1
ATOM 851 O O . VAL A 1 108 ? 7.946 -9.956 -18.707 1.00 95.12 108 VAL A O 1
ATOM 854 N N . ILE A 1 109 ? 7.270 -8.756 -16.935 1.00 94.94 109 ILE A N 1
ATOM 855 C CA . ILE A 1 109 ? 8.614 -8.267 -16.567 1.00 94.94 109 ILE A CA 1
ATOM 856 C C . ILE A 1 109 ? 9.584 -9.429 -16.341 1.00 94.94 109 ILE A C 1
ATOM 858 O O . ILE A 1 109 ? 10.704 -9.422 -16.844 1.00 94.94 109 ILE A O 1
ATOM 862 N N . LYS A 1 110 ? 9.158 -10.468 -15.612 1.00 95.25 110 LYS A N 1
ATOM 863 C CA . LYS A 1 110 ? 9.992 -11.656 -15.373 1.00 95.25 110 LYS A CA 1
ATOM 864 C C . LYS A 1 110 ? 10.371 -12.370 -16.669 1.00 95.25 110 LYS A C 1
ATOM 866 O O . LYS A 1 110 ? 11.483 -12.883 -16.766 1.00 95.25 110 LYS A O 1
ATOM 871 N N . LYS A 1 111 ? 9.466 -12.422 -17.652 1.00 95.44 111 LYS A N 1
ATOM 872 C CA . LYS A 1 111 ? 9.753 -13.010 -18.966 1.00 95.44 111 LYS A CA 1
ATOM 873 C C . LYS A 1 111 ? 10.820 -12.197 -19.705 1.00 95.44 111 LYS A C 1
ATOM 875 O O . LYS A 1 111 ? 11.764 -12.795 -20.209 1.00 95.44 111 LYS A O 1
ATOM 880 N N . MET A 1 112 ? 10.707 -10.868 -19.711 1.00 95.56 112 MET A N 1
ATOM 881 C CA . MET A 1 112 ? 11.697 -9.988 -20.347 1.00 95.56 112 MET A CA 1
ATOM 882 C C . MET A 1 112 ? 13.067 -10.077 -19.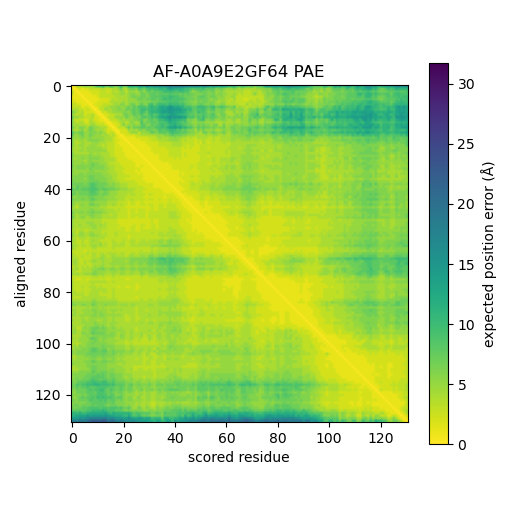673 1.00 95.56 112 MET A C 1
ATOM 884 O O . MET A 1 112 ? 14.069 -10.280 -20.351 1.00 95.56 112 MET A O 1
ATOM 888 N N . ALA A 1 113 ? 13.105 -10.044 -18.337 1.00 96.19 113 ALA A N 1
ATOM 889 C CA . ALA A 1 113 ? 14.339 -10.197 -17.569 1.00 96.19 113 ALA A CA 1
ATOM 890 C C . ALA A 1 113 ? 15.076 -11.501 -17.924 1.00 96.19 113 ALA A C 1
ATOM 892 O O . ALA A 1 113 ? 16.284 -11.494 -18.147 1.00 96.19 113 ALA A O 1
ATOM 893 N N . ARG A 1 114 ? 14.345 -12.618 -18.051 1.00 95.75 114 ARG A N 1
ATOM 894 C CA . ARG A 1 114 ? 14.916 -13.909 -18.471 1.00 95.75 114 ARG A CA 1
ATOM 895 C C . ARG A 1 114 ? 15.432 -13.888 -19.907 1.00 95.75 114 ARG A C 1
ATOM 897 O O . ARG A 1 114 ? 16.478 -14.474 -20.165 1.00 95.75 114 ARG A O 1
ATOM 904 N N . ALA A 1 115 ? 14.724 -13.223 -20.821 1.00 95.12 115 ALA A N 1
ATOM 905 C CA . ALA A 1 115 ? 15.122 -13.132 -22.226 1.00 95.12 115 ALA A CA 1
ATOM 906 C C . ALA A 1 115 ? 16.488 -12.447 -22.395 1.00 95.12 115 ALA A C 1
ATOM 908 O O . ALA A 1 115 ? 17.283 -12.867 -23.229 1.00 95.12 115 ALA A O 1
ATOM 909 N N . VAL A 1 116 ? 16.789 -11.458 -21.549 1.00 94.81 116 VAL A N 1
ATOM 910 C CA . VAL A 1 116 ? 18.089 -10.765 -21.527 1.00 94.81 116 VAL A CA 1
ATOM 911 C C . VAL A 1 116 ? 19.072 -11.342 -20.501 1.00 94.81 116 VAL A C 1
ATOM 913 O O . VAL A 1 116 ? 20.095 -10.729 -20.216 1.00 94.81 116 VAL A O 1
ATOM 916 N N . LYS A 1 117 ? 18.769 -12.515 -19.923 1.00 95.19 117 LYS A N 1
ATOM 917 C CA . LYS A 1 117 ? 19.576 -13.189 -18.887 1.00 95.19 117 LYS A CA 1
ATOM 918 C C . LYS A 1 117 ? 19.896 -12.308 -17.665 1.00 95.19 117 LYS A C 1
ATOM 920 O O . LYS A 1 117 ? 20.919 -12.500 -17.011 1.00 95.19 117 LYS A O 1
ATOM 925 N N . ALA A 1 118 ? 19.017 -11.367 -17.321 1.00 94.44 118 ALA A N 1
ATOM 926 C CA . ALA A 1 118 ? 19.131 -10.610 -16.080 1.00 94.44 118 ALA A CA 1
ATOM 927 C C . ALA A 1 118 ? 18.929 -11.537 -14.869 1.00 94.44 118 ALA A C 1
ATOM 929 O O . ALA A 1 118 ? 18.119 -12.467 -14.916 1.00 94.44 118 ALA A O 1
ATOM 930 N N . ARG A 1 119 ? 19.636 -11.255 -13.766 1.00 93.25 119 ARG A N 1
ATOM 931 C CA . ARG A 1 119 ? 19.571 -12.047 -12.523 1.00 93.25 119 ARG A CA 1
ATOM 932 C C . ARG A 1 119 ? 18.140 -12.157 -12.001 1.00 93.25 119 ARG A C 1
ATOM 934 O O . ARG A 1 119 ? 17.675 -13.234 -11.638 1.00 93.25 119 ARG A O 1
ATOM 941 N N . ASP A 1 120 ? 17.451 -11.025 -11.955 1.00 93.75 120 ASP A N 1
ATOM 942 C CA . ASP A 1 120 ? 16.068 -10.919 -11.513 1.00 93.75 120 ASP A CA 1
ATOM 943 C C . ASP A 1 120 ? 15.364 -9.698 -12.127 1.00 93.75 120 ASP A C 1
ATOM 945 O O . ASP A 1 120 ? 15.966 -8.857 -12.799 1.00 93.75 120 ASP A O 1
ATOM 949 N N . ARG A 1 121 ? 14.057 -9.581 -11.868 1.00 91.94 121 ARG A N 1
ATOM 950 C CA . ARG A 1 121 ? 13.246 -8.451 -12.348 1.00 91.94 121 ARG A CA 1
ATOM 951 C C . ARG A 1 121 ? 13.773 -7.092 -11.869 1.00 91.94 121 ARG A C 1
ATOM 953 O O . ARG A 1 121 ? 13.641 -6.111 -12.584 1.00 91.94 121 ARG A O 1
ATOM 960 N N . GLY A 1 122 ? 14.337 -7.024 -10.664 1.00 92.44 122 GLY A N 1
ATOM 961 C CA . GLY A 1 122 ? 14.850 -5.790 -10.079 1.00 92.44 122 GLY A CA 1
ATOM 962 C C . GLY A 1 122 ? 16.100 -5.317 -10.809 1.00 92.44 122 GLY A C 1
ATOM 963 O O . GLY A 1 122 ? 16.183 -4.145 -11.161 1.00 92.44 122 GLY A O 1
ATOM 964 N N . SER A 1 123 ? 17.026 -6.233 -11.106 1.00 93.81 123 SER A N 1
ATOM 965 C CA . SER A 1 123 ? 18.200 -5.934 -11.934 1.00 93.81 123 SER A CA 1
ATOM 966 C C . SER A 1 123 ? 17.817 -5.473 -13.341 1.00 93.81 123 SER A C 1
ATOM 968 O O . SER A 1 123 ? 18.405 -4.523 -13.844 1.00 93.81 123 SER A O 1
ATOM 970 N N . TYR A 1 124 ? 16.783 -6.078 -13.937 1.00 95.19 124 TYR A N 1
ATOM 971 C CA . TYR A 1 124 ? 16.281 -5.686 -15.254 1.00 95.19 124 TYR A CA 1
ATOM 972 C C . TYR A 1 124 ? 15.739 -4.252 -15.261 1.00 95.19 124 TYR A C 1
ATOM 974 O O . TYR A 1 124 ? 16.127 -3.445 -16.100 1.00 95.19 124 TYR A O 1
ATOM 982 N N . LEU A 1 125 ? 14.875 -3.916 -14.297 1.00 93.56 125 LEU A N 1
ATOM 983 C CA . LEU A 1 125 ? 14.276 -2.582 -14.205 1.00 93.56 125 LEU A CA 1
ATOM 984 C C . LEU A 1 125 ? 15.323 -1.501 -13.902 1.00 93.56 125 LEU A C 1
ATOM 986 O O . LEU A 1 125 ? 15.309 -0.448 -14.530 1.00 93.56 125 LEU A O 1
ATOM 990 N N . LYS A 1 126 ? 16.269 -1.770 -12.990 1.00 93.00 126 LYS A N 1
ATOM 991 C CA . LYS A 1 126 ? 17.352 -0.826 -12.654 1.00 93.00 126 LYS A CA 1
ATOM 992 C C . LYS A 1 126 ? 18.284 -0.540 -13.832 1.00 93.00 126 LYS A C 1
ATOM 994 O O . LYS A 1 126 ? 18.844 0.545 -13.901 1.00 93.00 126 LYS A O 1
ATOM 999 N N . ALA A 1 127 ? 18.431 -1.489 -14.754 1.00 92.69 127 ALA A N 1
ATOM 1000 C CA . ALA A 1 127 ? 19.229 -1.327 -15.965 1.00 92.69 127 ALA A CA 1
ATOM 1001 C C . ALA A 1 127 ? 18.488 -0.586 -17.101 1.00 92.69 127 ALA A C 1
ATOM 1003 O O . ALA A 1 127 ? 18.976 -0.567 -18.227 1.00 92.69 127 ALA A O 1
ATOM 1004 N N . GLY A 1 128 ? 17.307 -0.009 -16.843 1.00 90.94 128 GLY A N 1
ATOM 1005 C CA . GLY A 1 128 ? 16.512 0.675 -17.869 1.00 90.94 128 GLY A CA 1
ATOM 1006 C C . GLY A 1 128 ? 15.752 -0.281 -18.793 1.00 90.94 128 GLY A C 1
ATOM 1007 O O . GLY A 1 128 ? 15.468 0.062 -19.941 1.00 90.94 128 GLY A O 1
ATOM 1008 N N . GLY A 1 129 ? 15.439 -1.491 -18.316 1.00 86.88 129 GLY A N 1
ATOM 1009 C CA . GLY A 1 129 ? 14.647 -2.469 -19.056 1.00 86.88 129 G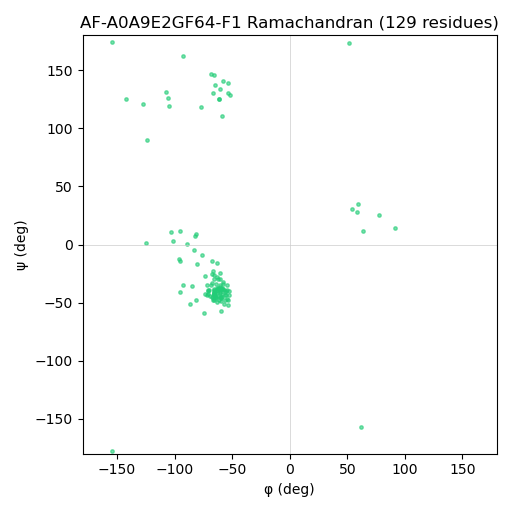LY A CA 1
ATOM 1010 C C . GLY A 1 129 ? 13.325 -1.878 -19.561 1.00 86.88 129 GLY A C 1
ATOM 1011 O O . GLY A 1 129 ? 12.568 -1.286 -18.792 1.00 86.88 129 GLY A O 1
ATOM 1012 N N . ARG A 1 130 ? 13.055 -2.042 -20.860 1.00 78.56 130 ARG A N 1
ATOM 1013 C CA . ARG A 1 130 ? 11.876 -1.487 -21.545 1.00 78.56 130 ARG A CA 1
ATOM 1014 C C . ARG A 1 130 ? 10.707 -2.475 -21.563 1.00 78.56 130 ARG A C 1
ATOM 1016 O O . ARG A 1 130 ? 10.908 -3.662 -21.307 1.00 78.56 130 ARG A O 1
ATOM 1023 N N . PHE A 1 131 ? 9.507 -1.966 -21.825 1.00 68.94 131 PHE A N 1
ATOM 1024 C CA . PHE A 1 131 ? 8.273 -2.741 -21.963 1.00 68.94 131 PHE A CA 1
ATOM 1025 C C . PHE A 1 131 ? 7.815 -2.801 -23.411 1.00 68.94 131 PHE A C 1
ATOM 1027 O O . PHE A 1 131 ? 8.034 -1.792 -24.117 1.00 68.94 131 PHE A O 1
#

Solvent-accessible surface area (backbone atoms only — not comparable to full-atom values): 7677 Å² total; per-residue (Å²): 103,75,68,33,52,34,40,69,75,50,35,73,71,43,52,59,63,49,50,54,60,51,49,56,54,48,51,56,51,48,51,55,53,43,56,54,30,51,76,68,78,38,91,79,84,60,78,79,72,37,67,72,49,45,54,55,59,65,70,52,61,61,68,49,35,39,79,55,62,80,58,79,64,53,47,47,52,61,29,52,53,35,41,74,77,66,41,57,60,78,66,44,70,48,66,84,69,59,63,48,68,74,73,41,49,53,59,52,48,45,52,53,15,54,74,72,68,36,92,38,52,65,58,24,52,75,72,66,57,80,132